Protein AF-A0A3C0GBW7-F1 (afdb_monomer_lite)

pLDDT: mean 84.83, std 17.81, range [41.06, 98.19]

Radius of gyration: 16.82 Å; chains: 1; bounding box: 36×31×51 Å

Structure (mmCIF, N/CA/C/O backbone):
data_AF-A0A3C0GBW7-F1
#
_entry.id   AF-A0A3C0GBW7-F1
#
loop_
_atom_site.group_PDB
_atom_site.id
_atom_site.type_symbol
_atom_site.label_atom_id
_atom_site.label_alt_id
_atom_site.label_comp_id
_atom_site.label_asym_id
_atom_site.label_entity_id
_atom_site.label_seq_id
_atom_site.pdbx_PDB_ins_code
_atom_site.Cartn_x
_atom_site.Cartn_y
_atom_site.Cartn_z
_atom_site.occupancy
_atom_site.B_iso_or_equiv
_atom_site.auth_seq_id
_atom_site.auth_comp_id
_atom_site.auth_asym_id
_atom_site.auth_atom_id
_atom_site.pdbx_PDB_model_num
ATOM 1 N N . MET A 1 1 ? -4.870 21.971 14.351 1.00 42.34 1 MET A N 1
ATOM 2 C CA . MET A 1 1 ? -5.182 21.240 13.110 1.00 42.34 1 MET A CA 1
ATOM 3 C C . MET A 1 1 ? -6.676 21.420 12.921 1.00 42.34 1 MET A C 1
ATOM 5 O O . MET A 1 1 ? -7.416 20.957 13.777 1.00 42.34 1 MET A O 1
ATOM 9 N N . GLU A 1 2 ? -7.096 22.238 11.954 1.00 41.53 2 GLU A N 1
ATOM 10 C CA . GLU A 1 2 ? -8.523 22.419 11.657 1.00 41.53 2 GLU A CA 1
ATOM 11 C C . GLU A 1 2 ? -9.075 21.099 11.126 1.00 41.53 2 GLU A C 1
ATOM 13 O O . GLU A 1 2 ? -8.500 20.493 10.223 1.00 41.53 2 GLU A O 1
ATOM 18 N N . VAL A 1 3 ? -10.143 20.619 11.754 1.00 49.81 3 VAL A N 1
ATOM 19 C CA . VAL A 1 3 ? -10.856 19.420 11.324 1.00 49.81 3 VAL A CA 1
ATOM 20 C C . VAL A 1 3 ? -11.668 19.830 10.098 1.00 49.81 3 VAL A C 1
ATOM 22 O O . VAL A 1 3 ? -12.606 20.606 10.219 1.00 49.81 3 VAL A O 1
ATOM 25 N N . THR A 1 4 ? -11.283 19.348 8.918 1.00 57.28 4 THR A N 1
ATOM 26 C CA . THR A 1 4 ? -11.887 19.695 7.617 1.00 57.28 4 THR A CA 1
ATOM 27 C C . THR A 1 4 ? -13.253 19.054 7.365 1.00 57.28 4 THR A C 1
ATOM 29 O O . THR A 1 4 ? -13.778 19.165 6.261 1.00 57.28 4 THR A O 1
ATOM 32 N N . ASN A 1 5 ? -13.831 18.352 8.345 1.00 55.72 5 ASN A N 1
ATOM 33 C CA . ASN A 1 5 ? -15.154 17.764 8.179 1.00 55.72 5 ASN A CA 1
ATOM 34 C C . ASN A 1 5 ? -16.211 18.784 8.615 1.00 55.72 5 ASN A C 1
ATOM 36 O O . ASN A 1 5 ? -16.488 18.920 9.804 1.00 55.72 5 ASN A O 1
ATOM 40 N N . GLU A 1 6 ? -16.738 19.535 7.647 1.00 55.69 6 GLU A N 1
ATOM 41 C CA . GLU A 1 6 ? -17.704 20.618 7.872 1.00 55.69 6 GLU A CA 1
ATOM 42 C C . GLU A 1 6 ? -19.077 20.097 8.346 1.00 55.69 6 GLU A C 1
ATOM 44 O O . GLU A 1 6 ? -19.826 20.847 8.967 1.00 55.69 6 GLU A O 1
ATOM 49 N N . GLU A 1 7 ? -19.384 18.805 8.150 1.00 60.19 7 GLU A N 1
ATOM 50 C CA . GLU A 1 7 ? -20.651 18.178 8.566 1.00 60.19 7 GLU A CA 1
ATOM 51 C C . GLU A 1 7 ? -20.447 16.735 9.096 1.00 60.19 7 GLU A C 1
ATOM 53 O O . GLU A 1 7 ? -20.822 15.752 8.446 1.00 60.19 7 GLU A O 1
ATOM 58 N N . PRO A 1 8 ? -19.866 16.568 10.301 1.00 55.84 8 PRO A N 1
ATOM 59 C CA . PRO A 1 8 ? -19.522 15.257 10.865 1.00 55.84 8 PRO A CA 1
ATOM 60 C C . PRO A 1 8 ? -20.733 14.361 11.175 1.00 55.84 8 PRO A C 1
ATOM 62 O O . PRO A 1 8 ? -20.567 13.160 11.355 1.00 55.84 8 PRO A O 1
ATOM 65 N N . GLU A 1 9 ? -21.946 14.919 11.227 1.00 60.41 9 GLU A N 1
ATOM 66 C CA . GLU A 1 9 ? -23.191 14.174 11.467 1.00 60.41 9 GLU A CA 1
ATOM 67 C C . GLU A 1 9 ? -23.776 13.540 10.191 1.00 60.41 9 GLU A C 1
ATOM 69 O O . GLU A 1 9 ? -24.607 12.638 10.282 1.00 60.41 9 GLU A O 1
ATOM 74 N N . GLN A 1 10 ? -23.350 13.988 9.002 1.00 53.28 10 GLN A N 1
ATOM 75 C CA . GLN A 1 10 ? -23.874 13.514 7.711 1.00 53.28 10 GLN A CA 1
ATOM 76 C C . GLN A 1 10 ? -22.963 12.493 7.020 1.00 53.28 10 GLN A C 1
ATOM 78 O O . GLN A 1 10 ? -23.402 11.773 6.122 1.00 53.28 10 GLN A O 1
ATOM 83 N N . THR A 1 11 ? -21.700 12.397 7.439 1.00 57.28 11 THR A N 1
ATOM 84 C CA . THR A 1 11 ? -20.765 11.384 6.946 1.00 57.28 11 THR A CA 1
ATOM 85 C C . THR A 1 11 ? -20.726 10.206 7.908 1.00 57.28 11 THR A C 1
ATOM 87 O O . THR A 1 11 ? -20.284 10.338 9.047 1.00 57.28 11 THR A O 1
ATOM 90 N N . THR A 1 12 ? -21.154 9.025 7.453 1.00 64.12 12 THR A N 1
ATOM 91 C CA . THR A 1 12 ? -20.916 7.783 8.195 1.00 64.12 12 THR A CA 1
ATOM 92 C C . THR A 1 12 ? -19.410 7.649 8.417 1.00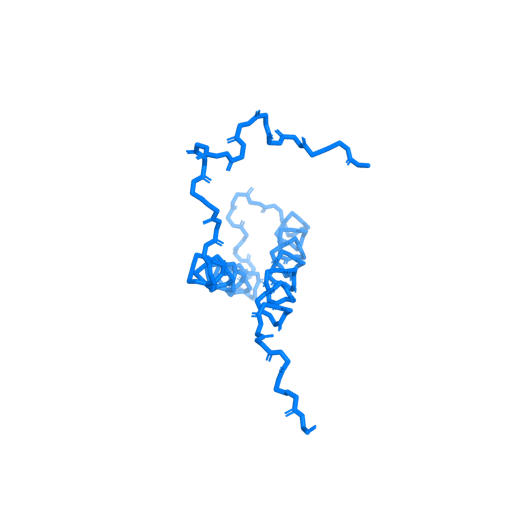 64.12 12 THR A C 1
ATOM 94 O O . THR A 1 12 ? -18.646 7.591 7.453 1.00 64.12 12 THR A O 1
ATOM 97 N N . GLY A 1 13 ? -18.969 7.663 9.677 1.00 71.94 13 GLY A N 1
ATOM 98 C CA . GLY A 1 13 ? -17.558 7.483 10.011 1.00 71.94 13 GLY A CA 1
ATOM 99 C C . GLY A 1 13 ? -17.028 6.149 9.480 1.00 71.94 13 GLY A C 1
ATOM 100 O O . GLY A 1 13 ? -17.784 5.187 9.339 1.00 71.94 13 GLY A O 1
ATOM 101 N N . LEU A 1 14 ? -15.726 6.085 9.195 1.00 81.81 14 LEU A N 1
ATOM 102 C CA . LEU A 1 14 ? -15.088 4.841 8.766 1.00 81.81 14 LEU A CA 1
ATOM 103 C C . LEU A 1 14 ? -15.196 3.788 9.871 1.00 81.81 14 LEU A C 1
ATOM 105 O O . LEU A 1 14 ? -14.818 4.030 11.020 1.00 81.81 14 LEU A O 1
ATOM 109 N N . THR A 1 15 ? -15.690 2.607 9.516 1.00 87.38 15 THR A N 1
ATOM 110 C CA . THR A 1 15 ? -15.729 1.465 10.423 1.00 87.38 15 THR A CA 1
ATOM 111 C C . THR A 1 15 ? -14.362 0.787 10.492 1.00 87.38 15 THR A C 1
ATOM 113 O O . THR A 1 15 ? -13.504 0.942 9.620 1.00 87.38 15 THR A O 1
ATOM 116 N N . GLN A 1 16 ? -14.163 -0.049 11.513 1.00 86.44 16 GLN A N 1
ATOM 117 C CA . GLN A 1 16 ? -12.985 -0.915 11.578 1.00 86.44 16 GLN A CA 1
ATOM 118 C C . GLN A 1 16 ? -12.897 -1.852 10.357 1.00 86.44 16 GLN A C 1
ATOM 120 O O . GLN A 1 16 ? -11.799 -2.160 9.902 1.00 86.44 16 GLN A O 1
ATOM 125 N N . GLY A 1 17 ? -14.040 -2.272 9.800 1.00 88.50 17 GLY A N 1
ATOM 126 C CA . GLY A 1 17 ? -14.093 -3.073 8.576 1.00 88.50 17 GLY A CA 1
ATOM 127 C C . GLY A 1 17 ? -13.576 -2.312 7.355 1.00 88.50 17 GLY A C 1
ATOM 128 O O . GLY A 1 17 ? -12.770 -2.854 6.603 1.00 88.50 17 GLY A O 1
ATOM 129 N N . ASP A 1 18 ? -13.963 -1.042 7.205 1.00 90.19 18 ASP A N 1
ATOM 130 C CA . ASP A 1 18 ? -13.502 -0.186 6.101 1.00 90.19 18 ASP A CA 1
ATOM 131 C C . ASP A 1 18 ? -11.988 0.036 6.169 1.00 90.19 18 ASP A C 1
ATOM 133 O O . ASP A 1 18 ? -11.280 -0.079 5.170 1.00 90.19 18 ASP A O 1
ATOM 137 N N . LEU A 1 19 ? -11.469 0.288 7.373 1.00 90.31 19 LEU A N 1
ATOM 138 C CA . LEU A 1 19 ? -10.036 0.459 7.603 1.00 90.31 19 LEU A CA 1
ATOM 139 C C . LEU A 1 19 ? -9.255 -0.842 7.358 1.00 90.31 19 LEU A C 1
ATOM 141 O O . LEU A 1 19 ? -8.161 -0.799 6.796 1.00 90.31 19 LEU A O 1
ATOM 145 N N . ALA A 1 20 ? -9.813 -1.999 7.735 1.00 91.06 20 ALA A N 1
ATOM 146 C CA . ALA A 1 20 ? -9.213 -3.307 7.471 1.00 91.06 20 ALA A CA 1
ATOM 147 C C . ALA A 1 20 ? -9.172 -3.613 5.971 1.00 91.06 20 ALA A C 1
ATOM 149 O O . ALA A 1 20 ? -8.154 -4.086 5.467 1.00 91.06 20 ALA A O 1
ATOM 150 N N . MET A 1 21 ? -10.243 -3.284 5.248 1.00 94.00 21 MET A N 1
ATOM 151 C CA . MET A 1 21 ? -10.296 -3.411 3.796 1.00 94.00 21 MET A CA 1
ATOM 152 C C . MET A 1 21 ? -9.280 -2.491 3.113 1.00 94.00 21 MET A C 1
ATOM 154 O O . MET A 1 21 ? -8.578 -2.932 2.205 1.00 94.00 21 MET A O 1
ATOM 158 N N . ALA A 1 22 ? -9.145 -1.245 3.576 1.00 93.62 22 ALA A N 1
ATOM 159 C CA . ALA A 1 22 ? -8.147 -0.312 3.061 1.00 93.62 22 ALA A CA 1
ATOM 160 C C . ALA A 1 22 ? -6.715 -0.822 3.290 1.00 93.62 22 ALA A C 1
ATOM 162 O O . ALA A 1 22 ? -5.911 -0.832 2.360 1.00 93.62 22 ALA A O 1
ATOM 163 N N . ALA A 1 23 ? -6.399 -1.300 4.500 1.00 93.69 23 ALA A N 1
ATOM 164 C CA . ALA A 1 23 ? -5.097 -1.894 4.797 1.00 93.69 23 ALA A CA 1
ATOM 165 C C . ALA A 1 23 ? -4.819 -3.118 3.908 1.00 93.69 23 ALA A C 1
ATOM 167 O O . ALA A 1 23 ? -3.737 -3.232 3.337 1.00 93.69 23 ALA A O 1
ATOM 168 N N . TYR A 1 24 ? -5.805 -3.999 3.734 1.00 95.50 24 TYR A N 1
ATOM 169 C CA . TYR A 1 24 ? -5.677 -5.163 2.862 1.00 95.50 24 TYR A CA 1
ATOM 170 C C . TYR A 1 24 ? -5.404 -4.766 1.403 1.00 95.50 24 TYR A C 1
ATOM 172 O O . TYR A 1 24 ? -4.433 -5.231 0.813 1.00 95.50 24 TYR A O 1
ATOM 180 N N . ALA A 1 25 ? -6.183 -3.839 0.841 1.00 97.25 25 ALA A N 1
ATOM 181 C CA . ALA A 1 25 ? -5.997 -3.373 -0.534 1.00 97.25 25 ALA A CA 1
ATOM 182 C C . ALA A 1 25 ? -4.617 -2.730 -0.766 1.00 97.25 25 ALA A C 1
ATOM 184 O O . ALA A 1 25 ? -3.994 -2.950 -1.807 1.00 97.25 25 ALA A O 1
ATOM 185 N N . LEU A 1 26 ? -4.111 -1.967 0.209 1.00 97.50 26 LEU A N 1
ATOM 186 C CA . LEU A 1 26 ? -2.766 -1.385 0.154 1.00 97.50 26 LEU A CA 1
ATOM 187 C C . LEU A 1 26 ? -1.676 -2.463 0.147 1.00 97.50 26 LEU A C 1
ATOM 189 O O . LEU A 1 26 ? -0.704 -2.329 -0.595 1.00 97.50 26 LEU A O 1
ATOM 193 N N . ALA A 1 27 ? -1.840 -3.527 0.939 1.00 96.81 27 ALA A N 1
ATOM 194 C CA . ALA A 1 27 ? -0.898 -4.643 0.976 1.00 96.81 27 ALA A CA 1
ATOM 195 C C . ALA A 1 27 ? -0.879 -5.418 -0.350 1.00 96.81 27 ALA A C 1
ATOM 197 O O . ALA A 1 27 ? 0.194 -5.660 -0.894 1.00 96.81 27 ALA A O 1
ATOM 198 N N . GLU A 1 28 ? -2.047 -5.736 -0.913 1.00 98.19 28 GLU A N 1
ATOM 199 C CA . GLU A 1 28 ? -2.143 -6.420 -2.211 1.00 98.19 28 GLU A CA 1
ATOM 200 C C . GLU A 1 28 ? -1.544 -5.575 -3.343 1.00 98.19 28 GLU A C 1
ATOM 202 O O . GLU A 1 28 ? -0.794 -6.080 -4.176 1.00 98.19 28 GLU A O 1
ATOM 207 N N . THR A 1 29 ? -1.799 -4.262 -3.338 1.00 97.44 29 THR A N 1
ATOM 208 C CA . THR A 1 29 ? -1.214 -3.346 -4.330 1.00 97.44 29 THR A CA 1
ATOM 209 C C . THR A 1 29 ? 0.308 -3.284 -4.196 1.00 97.44 29 THR A C 1
ATOM 211 O O . THR A 1 29 ? 1.017 -3.332 -5.198 1.00 97.44 29 THR A O 1
ATOM 214 N N . PHE A 1 30 ? 0.826 -3.220 -2.964 1.00 98.12 30 PHE A N 1
ATOM 215 C CA . PHE A 1 30 ? 2.267 -3.257 -2.713 1.00 98.12 30 PHE A CA 1
ATOM 216 C C . PHE A 1 30 ? 2.892 -4.560 -3.216 1.00 98.12 30 PHE A C 1
ATOM 218 O O . PHE A 1 30 ? 3.920 -4.510 -3.883 1.00 98.12 30 PHE A O 1
ATOM 225 N N . ASN A 1 31 ? 2.269 -5.708 -2.935 1.00 97.81 31 ASN A N 1
ATOM 226 C CA . ASN A 1 31 ? 2.765 -7.009 -3.382 1.00 97.81 31 ASN A CA 1
ATOM 227 C C . ASN A 1 31 ? 2.785 -7.099 -4.912 1.00 97.81 31 ASN A C 1
ATOM 229 O O . ASN A 1 31 ? 3.783 -7.523 -5.482 1.00 97.81 31 ASN A O 1
ATOM 233 N N . SER A 1 32 ? 1.739 -6.608 -5.580 1.00 97.38 32 SER A N 1
ATOM 234 C CA . SER A 1 32 ? 1.703 -6.546 -7.044 1.00 97.38 32 SER A CA 1
ATOM 235 C C . SER A 1 32 ? 2.827 -5.677 -7.627 1.00 97.38 32 SER A C 1
ATOM 237 O O . SER A 1 32 ? 3.410 -6.027 -8.652 1.00 97.38 32 SER A O 1
ATOM 239 N N . TYR A 1 33 ? 3.154 -4.557 -6.975 1.00 97.50 33 TYR A N 1
ATOM 240 C CA . TYR A 1 33 ? 4.263 -3.693 -7.392 1.00 97.50 33 TYR A CA 1
ATOM 241 C C . TYR A 1 33 ? 5.620 -4.336 -7.094 1.00 97.50 33 TYR A C 1
ATOM 243 O O . TYR A 1 33 ? 6.542 -4.190 -7.888 1.00 97.50 33 TYR A O 1
ATOM 251 N N . LEU A 1 34 ? 5.746 -5.070 -5.985 1.00 97.81 34 LEU A N 1
ATOM 252 C CA . LEU A 1 34 ? 6.960 -5.807 -5.642 1.00 97.81 34 LEU A CA 1
ATOM 253 C C . LEU A 1 34 ? 7.258 -6.898 -6.676 1.00 97.81 34 LEU A C 1
ATOM 255 O O . LEU A 1 34 ? 8.389 -6.985 -7.139 1.00 97.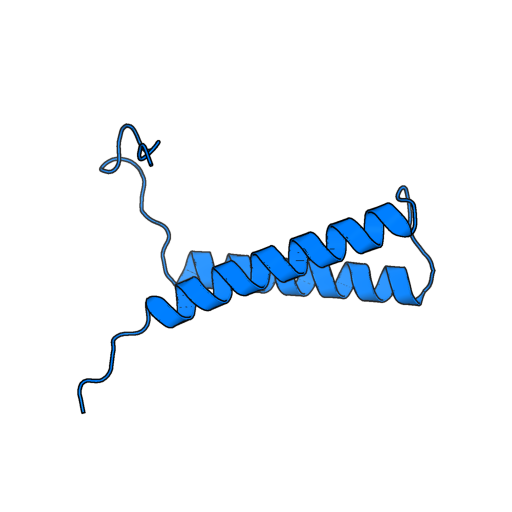81 34 LEU A O 1
ATOM 259 N N . GLU A 1 35 ? 6.251 -7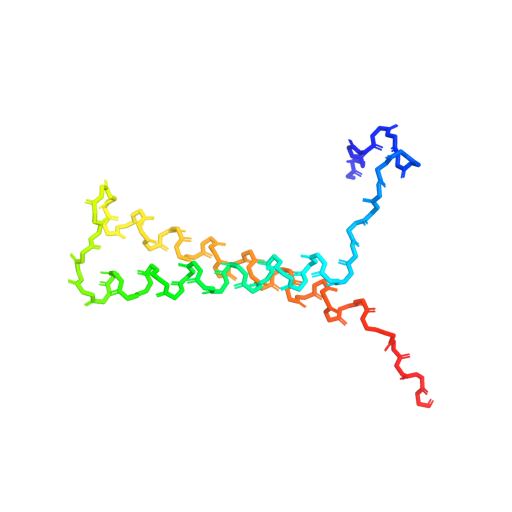.674 -7.081 1.00 98.06 35 GLU A N 1
ATOM 260 C CA . GLU A 1 35 ? 6.400 -8.698 -8.124 1.00 98.06 35 GLU A CA 1
ATOM 261 C C . GLU A 1 35 ? 6.874 -8.091 -9.454 1.00 98.06 35 GLU A C 1
ATOM 263 O O . GLU A 1 35 ? 7.801 -8.603 -10.081 1.00 98.06 35 GLU A O 1
ATOM 268 N N . GLN A 1 36 ? 6.281 -6.965 -9.863 1.00 97.56 36 GLN A N 1
ATOM 269 C CA . GLN A 1 36 ? 6.693 -6.211 -11.053 1.00 97.56 36 GLN A CA 1
ATOM 270 C C . GLN A 1 36 ? 8.126 -5.677 -10.934 1.00 97.56 36 GLN A C 1
ATOM 272 O O . GLN A 1 36 ? 8.928 -5.825 -11.855 1.00 97.56 36 GLN A O 1
ATOM 277 N N . TYR A 1 37 ? 8.469 -5.105 -9.778 1.00 97.38 37 TYR A N 1
ATOM 278 C CA . TYR A 1 37 ? 9.802 -4.582 -9.499 1.00 97.38 37 TYR A CA 1
ATOM 279 C C . TYR A 1 37 ? 10.873 -5.680 -9.558 1.00 97.38 37 TYR A C 1
ATOM 281 O O . TYR A 1 37 ? 11.921 -5.484 -10.171 1.00 97.38 37 TYR A O 1
ATOM 289 N N . GLU A 1 38 ? 10.611 -6.845 -8.957 1.00 97.50 38 GLU A N 1
ATOM 290 C CA . GLU A 1 38 ? 11.513 -8.005 -8.978 1.00 97.50 38 GLU A CA 1
ATOM 291 C C . GLU A 1 38 ? 11.678 -8.599 -10.383 1.00 97.50 38 GLU A C 1
ATOM 293 O O . GLU A 1 38 ? 12.749 -9.110 -10.716 1.00 97.50 38 GLU A O 1
ATOM 298 N N . ALA A 1 39 ? 10.645 -8.498 -11.221 1.00 97.88 39 ALA A N 1
ATOM 299 C CA . ALA A 1 39 ? 10.692 -8.876 -12.630 1.00 97.88 39 ALA A CA 1
ATOM 300 C C . ALA A 1 39 ? 11.359 -7.819 -13.536 1.00 97.88 39 ALA A C 1
ATOM 302 O O . ALA A 1 39 ? 11.493 -8.055 -14.737 1.00 97.88 39 ALA A O 1
ATOM 303 N N . GLU A 1 40 ? 11.764 -6.669 -12.982 1.00 96.94 40 GLU A N 1
ATOM 304 C CA . GLU A 1 40 ? 12.205 -5.476 -13.719 1.00 96.94 40 GLU A CA 1
ATOM 305 C C . GLU A 1 40 ? 11.186 -4.988 -14.776 1.00 96.94 40 GLU A C 1
ATOM 307 O O . GLU A 1 40 ? 11.550 -4.329 -15.753 1.00 96.94 40 GLU A O 1
ATOM 312 N N . ASP A 1 41 ? 9.899 -5.290 -14.574 1.00 96.94 41 ASP A N 1
ATOM 313 C CA . ASP A 1 41 ? 8.790 -4.885 -15.439 1.00 96.94 41 ASP A CA 1
ATOM 314 C C . ASP A 1 41 ? 8.063 -3.680 -14.835 1.00 96.94 41 ASP A C 1
ATOM 316 O O . ASP A 1 41 ? 7.089 -3.804 -14.096 1.00 96.94 41 ASP A O 1
ATOM 320 N N . TYR A 1 42 ? 8.569 -2.484 -15.128 1.00 94.38 42 TYR A N 1
ATOM 321 C CA . TYR A 1 42 ? 8.059 -1.243 -14.537 1.00 94.38 42 TYR A CA 1
ATOM 322 C C . TYR A 1 42 ? 6.845 -0.647 -15.278 1.00 94.38 42 TYR A C 1
ATOM 324 O O . TYR A 1 42 ? 6.314 0.387 -14.860 1.00 94.38 42 TYR A O 1
ATOM 332 N N . GLY A 1 43 ? 6.407 -1.256 -16.388 1.00 93.38 43 GLY A N 1
ATOM 333 C CA . GLY A 1 43 ? 5.333 -0.729 -17.231 1.00 93.38 43 GLY A CA 1
ATOM 334 C C . GLY A 1 43 ? 5.612 0.692 -17.744 1.00 93.38 43 GLY A C 1
ATOM 335 O O . GLY A 1 43 ? 6.589 0.933 -18.452 1.00 93.38 43 GLY A O 1
ATOM 336 N N . GLU A 1 44 ? 4.732 1.640 -17.404 1.00 94.44 44 GLU A N 1
ATOM 337 C CA . GLU A 1 44 ? 4.867 3.063 -17.768 1.00 94.44 44 GLU A CA 1
ATOM 338 C C . GLU A 1 44 ? 5.724 3.877 -16.782 1.00 94.44 44 GLU A C 1
ATOM 340 O O . GLU A 1 44 ? 6.034 5.040 -17.047 1.00 94.44 44 GLU A O 1
ATOM 345 N N . LEU A 1 45 ? 6.092 3.298 -15.636 1.00 95.00 45 LEU A N 1
ATOM 346 C CA . LEU A 1 45 ? 6.865 3.975 -14.599 1.00 95.00 45 LEU A CA 1
ATOM 347 C C . LEU A 1 45 ? 8.367 3.778 -14.812 1.00 95.00 45 LEU A C 1
ATOM 349 O O . LEU A 1 45 ? 8.825 2.774 -15.353 1.00 95.00 45 LEU A O 1
ATOM 353 N N . SER A 1 46 ? 9.165 4.720 -14.312 1.00 97.25 46 SER A N 1
ATOM 354 C CA . SER A 1 46 ? 10.574 4.443 -14.050 1.00 97.25 46 SER A CA 1
ATOM 355 C C . SER A 1 46 ? 10.732 3.585 -12.790 1.00 97.25 46 SER A C 1
ATOM 357 O O . SER A 1 46 ? 9.877 3.590 -11.899 1.00 97.25 46 SER A O 1
ATOM 359 N N . LYS A 1 47 ? 11.880 2.911 -12.668 1.00 97.06 47 LYS A N 1
ATOM 360 C CA . LYS A 1 47 ? 12.265 2.176 -11.455 1.00 97.06 47 LYS A CA 1
ATOM 361 C C . LYS A 1 47 ? 12.117 3.029 -10.187 1.00 97.06 47 LYS A C 1
ATOM 363 O O . LYS A 1 47 ? 11.483 2.608 -9.228 1.00 97.06 47 LYS A O 1
ATOM 368 N N . GLU A 1 48 ? 12.646 4.251 -10.213 1.00 97.75 48 GLU A N 1
ATOM 369 C CA . GLU A 1 48 ? 12.603 5.189 -9.081 1.00 97.75 48 GLU A CA 1
ATOM 370 C C . GLU A 1 48 ? 11.163 5.597 -8.719 1.00 97.75 48 GLU A C 1
ATOM 372 O O . GLU A 1 48 ? 10.818 5.735 -7.545 1.00 97.75 48 GLU A O 1
ATOM 377 N N . GLN A 1 49 ? 10.291 5.766 -9.721 1.00 97.69 49 GLN A N 1
ATOM 378 C CA . GLN A 1 49 ? 8.876 6.074 -9.497 1.00 97.69 49 GLN A CA 1
ATOM 379 C C . GLN A 1 49 ? 8.127 4.891 -8.877 1.00 97.69 49 GLN A C 1
ATOM 381 O O . GLN A 1 49 ? 7.272 5.096 -8.009 1.00 97.69 49 GLN A O 1
ATOM 386 N N . MET A 1 50 ? 8.451 3.663 -9.287 1.00 97.75 50 MET A N 1
ATOM 387 C CA . MET A 1 50 ? 7.891 2.457 -8.683 1.00 97.75 50 MET A CA 1
ATOM 388 C C . MET A 1 50 ? 8.357 2.296 -7.230 1.00 97.75 50 MET A C 1
ATOM 390 O O . MET A 1 50 ? 7.512 2.112 -6.356 1.00 97.75 50 MET A O 1
ATOM 394 N N . GLU A 1 51 ? 9.651 2.477 -6.941 1.00 97.88 51 GLU A N 1
ATOM 395 C CA . GLU A 1 51 ? 10.200 2.456 -5.572 1.00 97.88 51 GLU A CA 1
ATOM 396 C C . GLU A 1 51 ? 9.503 3.484 -4.670 1.00 97.88 51 GLU A C 1
ATOM 398 O O . GLU A 1 51 ? 9.006 3.148 -3.594 1.00 97.88 51 GLU A O 1
ATOM 403 N N . SER A 1 52 ? 9.372 4.726 -5.143 1.00 98.00 52 SER A N 1
ATOM 404 C CA . SER A 1 52 ? 8.680 5.787 -4.404 1.00 98.00 52 SER A CA 1
ATOM 405 C C . SER A 1 52 ? 7.198 5.466 -4.155 1.00 98.00 52 SER A C 1
ATOM 407 O O . SER A 1 52 ? 6.653 5.763 -3.083 1.00 98.00 52 SER A O 1
ATOM 409 N N . SER A 1 53 ? 6.539 4.821 -5.122 1.00 97.12 53 SER A N 1
ATOM 410 C CA . SER A 1 53 ? 5.153 4.364 -4.981 1.00 97.12 53 SER A CA 1
ATOM 411 C C . SER A 1 53 ? 5.037 3.247 -3.942 1.00 97.12 53 SER A C 1
ATOM 413 O O . SER A 1 53 ? 4.154 3.296 -3.086 1.00 97.12 53 SER A O 1
ATOM 415 N N . MET A 1 54 ? 5.956 2.281 -3.954 1.00 97.94 54 MET A N 1
ATOM 416 C CA . MET A 1 54 ? 6.018 1.196 -2.972 1.00 97.94 54 MET A CA 1
ATOM 417 C C . MET A 1 54 ? 6.256 1.721 -1.549 1.00 97.94 54 MET A C 1
ATOM 419 O O . MET A 1 54 ? 5.554 1.316 -0.619 1.00 97.94 54 MET A O 1
ATOM 423 N N . ASP A 1 55 ? 7.165 2.680 -1.365 1.00 98.12 55 ASP A N 1
ATOM 424 C CA . ASP A 1 55 ? 7.391 3.334 -0.068 1.00 98.12 55 ASP A CA 1
ATOM 425 C C . ASP A 1 55 ? 6.137 4.060 0.442 1.00 98.12 55 ASP A C 1
ATOM 427 O O . ASP A 1 55 ? 5.794 4.001 1.633 1.00 98.12 55 ASP A O 1
ATOM 431 N N . SER A 1 56 ? 5.407 4.707 -0.468 1.00 97.94 56 SER A N 1
ATOM 432 C CA . SER A 1 56 ? 4.143 5.378 -0.157 1.00 97.94 56 SER A CA 1
ATOM 433 C C . SER A 1 56 ? 3.063 4.377 0.266 1.00 97.94 56 SER A C 1
ATOM 435 O O . SER A 1 56 ? 2.408 4.584 1.292 1.00 97.94 56 SER A O 1
ATOM 437 N N . LEU A 1 57 ? 2.923 3.262 -0.460 1.00 97.94 57 LEU A N 1
ATOM 438 C CA . LEU A 1 57 ? 1.989 2.176 -0.141 1.00 97.94 57 LEU A CA 1
ATOM 439 C C . LEU A 1 57 ? 2.298 1.553 1.224 1.00 97.94 57 LEU A C 1
ATOM 441 O O . LEU A 1 57 ? 1.404 1.424 2.063 1.00 97.94 57 LEU A O 1
ATOM 445 N N . ARG A 1 58 ? 3.572 1.253 1.501 1.00 97.06 58 ARG A N 1
ATOM 446 C CA . ARG A 1 58 ? 4.020 0.720 2.796 1.00 97.06 58 ARG A CA 1
ATOM 447 C C . ARG A 1 58 ? 3.725 1.683 3.944 1.00 97.06 58 ARG A C 1
ATOM 449 O O . ARG A 1 58 ? 3.277 1.270 5.019 1.00 97.06 58 ARG A O 1
ATOM 456 N N . THR A 1 59 ? 3.962 2.974 3.724 1.00 97.56 59 THR A N 1
ATOM 457 C CA . THR A 1 59 ? 3.689 4.019 4.716 1.00 97.56 59 THR A CA 1
ATOM 458 C C . THR A 1 59 ? 2.193 4.138 4.991 1.00 97.56 59 THR A C 1
ATOM 460 O O . THR A 1 59 ? 1.788 4.223 6.152 1.00 97.56 59 THR A O 1
ATOM 463 N N . ALA A 1 60 ? 1.363 4.124 3.946 1.00 96.81 60 ALA A N 1
ATOM 464 C CA . ALA A 1 60 ? -0.088 4.147 4.079 1.00 96.81 60 ALA A CA 1
ATOM 465 C C . ALA A 1 60 ? -0.584 2.915 4.845 1.00 96.81 60 ALA A C 1
ATOM 467 O O . ALA A 1 60 ? -1.279 3.073 5.847 1.00 96.81 60 ALA A O 1
ATOM 468 N N . PHE A 1 61 ? -0.146 1.714 4.455 1.00 96.12 61 PHE A N 1
ATOM 469 C CA . PHE A 1 61 ? -0.488 0.467 5.140 1.00 96.12 61 PHE A CA 1
ATOM 470 C C . PHE A 1 61 ? -0.196 0.550 6.641 1.00 96.12 61 PHE A C 1
ATOM 472 O O . PHE A 1 61 ? -1.078 0.319 7.464 1.00 96.12 61 PHE A O 1
ATOM 479 N N . SER A 1 62 ? 1.021 0.970 6.995 1.00 94.31 62 SER A N 1
ATOM 480 C CA . SER A 1 62 ? 1.464 1.078 8.390 1.00 94.31 62 SER A CA 1
ATOM 481 C C . SER A 1 62 ? 0.584 2.029 9.209 1.00 94.31 62 SER A C 1
ATOM 483 O O . SER A 1 62 ? 0.322 1.777 10.383 1.00 94.31 62 SER A O 1
ATOM 485 N N . LYS A 1 63 ? 0.097 3.115 8.595 1.00 93.94 63 LYS A N 1
ATOM 486 C CA . LYS A 1 63 ? -0.816 4.065 9.244 1.00 93.94 63 LYS A CA 1
ATOM 487 C C . LYS A 1 63 ? -2.200 3.458 9.466 1.00 93.94 63 LYS A C 1
ATOM 489 O O . LYS A 1 63 ? -2.720 3.567 10.572 1.00 93.94 63 LYS A O 1
ATOM 494 N N . PHE A 1 64 ? -2.780 2.807 8.458 1.00 91.75 64 PHE A N 1
ATOM 495 C CA . PHE A 1 64 ? -4.086 2.154 8.599 1.00 91.75 64 PHE A CA 1
ATOM 496 C C . PHE A 1 64 ? -4.042 1.002 9.612 1.00 91.75 64 PHE A C 1
ATOM 498 O O . PHE A 1 64 ? -4.925 0.907 10.461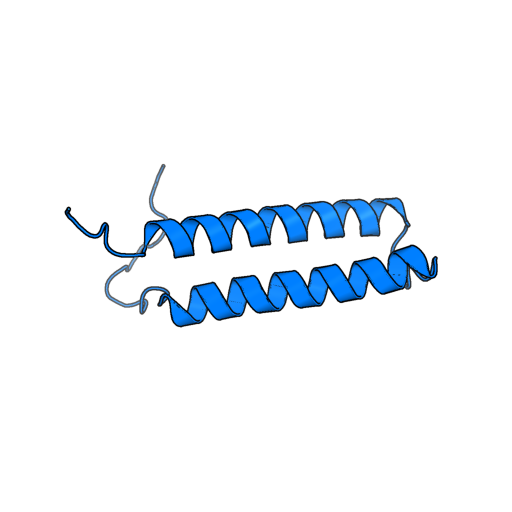 1.00 91.75 64 PHE A O 1
ATOM 505 N N . ASP A 1 65 ? -2.981 0.194 9.605 1.00 90.31 65 ASP A N 1
ATOM 506 C CA . ASP A 1 65 ? -2.755 -0.859 10.603 1.00 90.31 65 ASP A CA 1
ATOM 507 C C . 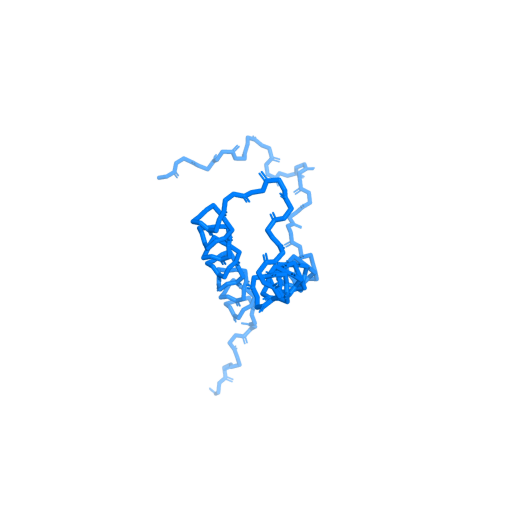ASP A 1 65 ? -2.608 -0.290 12.027 1.00 90.31 65 ASP A C 1
ATOM 509 O O . ASP A 1 65 ? -3.214 -0.801 12.971 1.00 90.31 65 ASP A O 1
ATOM 513 N N . ALA A 1 66 ? -1.873 0.814 12.198 1.00 90.75 66 ALA A N 1
ATOM 514 C CA . ALA A 1 66 ? -1.759 1.483 13.493 1.00 90.75 66 ALA A CA 1
ATOM 515 C C . ALA A 1 66 ? -3.112 2.010 14.003 1.00 90.75 66 ALA A C 1
ATOM 517 O O . ALA A 1 66 ? -3.424 1.839 15.183 1.00 90.75 66 ALA A O 1
ATOM 518 N N . ILE A 1 67 ? -3.935 2.597 13.125 1.00 89.50 67 ILE A N 1
ATOM 519 C CA . ILE A 1 67 ? -5.290 3.053 13.473 1.00 89.50 67 ILE A CA 1
ATOM 520 C C . ILE A 1 67 ? -6.153 1.859 13.901 1.00 89.50 67 ILE A C 1
ATOM 522 O O . ILE A 1 67 ? -6.769 1.899 14.963 1.00 89.50 67 ILE A O 1
ATOM 526 N N . LEU A 1 68 ? -6.144 0.764 13.135 1.00 87.88 68 LEU A N 1
ATOM 527 C CA . LEU A 1 68 ? -6.884 -0.460 13.465 1.00 87.88 68 LEU A CA 1
ATOM 528 C C . LEU A 1 68 ? -6.493 -1.041 14.825 1.00 87.88 68 LEU A C 1
ATOM 530 O O . LEU A 1 68 ? -7.358 -1.495 15.575 1.00 87.88 68 LEU A O 1
ATOM 534 N N . LYS A 1 69 ? -5.195 -1.038 15.145 1.00 86.19 69 LYS A N 1
ATOM 535 C CA . LYS A 1 69 ? -4.677 -1.495 16.440 1.00 86.19 69 LYS A CA 1
ATOM 536 C C . LYS A 1 69 ? -5.120 -0.585 17.582 1.00 86.19 69 LYS A C 1
ATOM 538 O O . LYS A 1 69 ? -5.497 -1.101 18.626 1.00 86.19 69 LYS A O 1
ATOM 543 N N . ALA A 1 70 ? -5.120 0.731 17.375 1.00 87.50 70 ALA A N 1
ATOM 544 C CA . ALA A 1 70 ? -5.570 1.705 18.369 1.00 87.50 70 ALA A CA 1
ATOM 545 C C . ALA A 1 70 ? -7.087 1.654 18.628 1.00 87.50 70 ALA A C 1
ATOM 547 O O . ALA A 1 70 ? -7.534 2.043 19.701 1.00 87.50 70 ALA A O 1
ATOM 548 N N . MET A 1 71 ? -7.876 1.169 17.664 1.00 80.31 71 MET A N 1
ATOM 549 C CA . MET A 1 71 ? -9.326 0.990 17.809 1.00 80.31 71 MET A CA 1
ATOM 550 C C . MET A 1 71 ? -9.724 -0.281 18.565 1.00 80.31 71 MET A C 1
ATOM 552 O O . MET A 1 71 ? -10.896 -0.430 18.914 1.00 80.31 71 MET A O 1
ATOM 556 N N . LYS A 1 72 ? -8.794 -1.214 18.8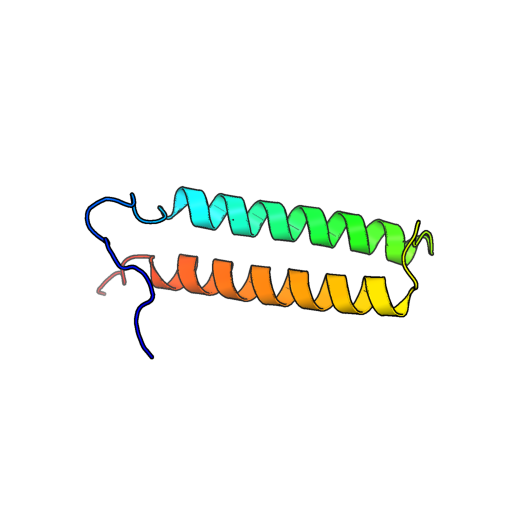11 1.00 71.25 72 LYS A N 1
ATOM 557 C CA . LYS A 1 72 ? -9.093 -2.367 19.665 1.00 71.25 72 LYS A CA 1
ATOM 558 C C . LYS A 1 72 ? -9.344 -1.861 21.090 1.00 71.25 72 LYS A C 1
ATOM 560 O O . LYS A 1 72 ? -8.539 -1.062 21.573 1.00 71.25 72 LYS A O 1
ATOM 565 N N . PRO A 1 73 ? -10.420 -2.303 21.768 1.00 60.81 73 PRO A N 1
ATOM 566 C CA . PRO A 1 73 ? -10.610 -1.994 23.178 1.00 60.81 73 PRO A CA 1
ATOM 567 C C . PRO A 1 73 ? -9.343 -2.387 23.940 1.00 60.81 73 PRO A C 1
ATOM 569 O O . PRO A 1 73 ? -8.824 -3.485 23.725 1.00 60.81 73 PRO A O 1
ATOM 572 N N . GLN A 1 74 ? -8.827 -1.497 24.790 1.00 54.88 74 GLN A N 1
ATOM 573 C CA . GLN A 1 74 ? -7.863 -1.917 25.800 1.00 54.88 74 GLN A CA 1
ATOM 574 C C . GLN A 1 74 ? -8.604 -2.930 26.673 1.00 54.88 74 GLN A C 1
ATOM 576 O O . GLN A 1 74 ? -9.577 -2.568 27.329 1.00 54.88 74 GLN A O 1
ATOM 581 N N . GLU A 1 75 ? -8.224 -4.205 26.609 1.00 52.97 75 GLU A N 1
ATOM 582 C CA . GLU A 1 75 ? -8.607 -5.149 27.654 1.00 52.97 75 GLU A CA 1
ATOM 583 C C . GLU A 1 75 ? -8.010 -4.591 28.953 1.00 52.97 75 GLU A C 1
ATOM 585 O O . GLU A 1 75 ? -6.791 -4.555 29.116 1.00 52.97 75 GLU A O 1
ATOM 590 N N . GLU A 1 76 ? -8.863 -4.028 29.812 1.00 45.31 76 GLU A N 1
ATOM 591 C CA . GLU A 1 76 ? -8.510 -3.700 31.191 1.00 45.31 76 GLU A CA 1
ATOM 592 C C . GLU A 1 76 ? -8.217 -5.034 31.899 1.00 45.31 76 GLU A C 1
ATOM 594 O O . GLU A 1 76 ? -9.128 -5.846 32.080 1.00 45.31 76 GLU A O 1
ATOM 599 N N . GLU A 1 77 ? -6.941 -5.287 32.217 1.00 41.06 77 GLU A N 1
ATOM 600 C CA . GLU A 1 77 ? -6.524 -6.333 33.170 1.00 41.06 77 GLU A CA 1
ATOM 601 C C . GLU A 1 77 ? -7.010 -6.024 34.594 1.00 41.06 77 GLU A C 1
ATOM 603 O O . GLU A 1 77 ? -6.888 -4.853 35.031 1.00 41.06 77 GLU A O 1
#

Secondary structure (DSSP, 8-state):
-----S-TTTSPPPPHHHHHHHHHHHHHHHHHHHHHHHTT--TTS-HHHHHHHHHHHHHHHHHHHHHHHHTS-----

Sequence (77 aa):
MEVTNEEPEQTTGLTQGDLAMAAYALAETFNSYLEQYEAEDYGELSKEQMESSMDSLRTAFSKFDAILKAMKPQEEE

Foldseek 3Di:
DDDPPPCPPPDDDDDLVNLVVLLVVLVVVLVVLVVCLVVVNNDPDDNVRSVVVSVVSVVSSVVSVVVSVVPPPPPDD